Protein AF-A0A1F5LW35-F1 (afdb_monomer_lite)

pLDDT: mean 80.93, std 19.35, range [38.66, 97.56]

Structure (mmCIF, N/CA/C/O backbone):
data_AF-A0A1F5LW35-F1
#
_entry.id   AF-A0A1F5LW35-F1
#
loop_
_atom_site.group_PDB
_atom_site.id
_atom_site.type_symbol
_atom_site.label_atom_id
_atom_site.label_alt_id
_atom_site.label_comp_id
_atom_site.label_asym_id
_atom_site.label_entity_id
_atom_site.label_seq_id
_atom_site.pdbx_PDB_ins_code
_atom_site.Cartn_x
_atom_site.Cartn_y
_atom_site.Cartn_z
_atom_site.occupancy
_atom_site.B_iso_or_equiv
_atom_site.auth_seq_id
_atom_site.auth_comp_id
_atom_site.auth_asym_id
_atom_site.auth_atom_id
_atom_site.pdbx_PDB_model_num
ATOM 1 N N . MET A 1 1 ? 64.851 23.297 29.727 1.00 44.91 1 MET A N 1
ATOM 2 C CA . MET A 1 1 ? 63.838 24.174 30.362 1.00 44.91 1 MET A CA 1
ATOM 3 C C . MET A 1 1 ? 63.949 25.550 29.725 1.00 44.91 1 MET A C 1
ATOM 5 O O . MET A 1 1 ? 65.089 25.897 29.416 1.00 44.91 1 MET A O 1
ATOM 9 N N . PRO A 1 2 ? 62.862 26.315 29.509 1.00 48.25 2 PRO A N 1
ATOM 10 C CA . PRO A 1 2 ? 61.462 26.145 29.954 1.00 48.25 2 PRO A CA 1
ATOM 11 C C . PRO A 1 2 ? 60.547 25.704 28.780 1.00 48.25 2 PRO A C 1
ATOM 13 O O . PRO A 1 2 ? 60.959 25.790 27.632 1.00 48.25 2 PRO A O 1
ATOM 16 N N . GLU A 1 3 ? 59.420 25.003 28.922 1.00 44.16 3 GLU A N 1
ATOM 17 C CA . GLU A 1 3 ? 58.199 25.190 29.726 1.00 44.16 3 GLU A CA 1
ATOM 18 C C . GLU A 1 3 ? 57.357 26.408 29.308 1.00 44.16 3 GLU A C 1
ATOM 20 O O . GLU A 1 3 ? 57.703 27.551 29.589 1.00 44.16 3 GLU A O 1
ATOM 25 N N . SER A 1 4 ? 56.227 26.151 28.642 1.00 57.56 4 SER A N 1
ATOM 26 C CA . SER A 1 4 ? 55.049 27.025 28.633 1.00 57.56 4 SER A CA 1
ATOM 27 C C . SER A 1 4 ? 53.806 26.157 28.424 1.00 57.56 4 SER A C 1
ATOM 29 O O . SER A 1 4 ? 53.559 25.631 27.341 1.00 57.56 4 SER A O 1
ATOM 31 N N . LYS A 1 5 ? 53.089 25.948 29.531 1.00 48.09 5 LYS A N 1
ATOM 32 C CA . LYS A 1 5 ? 51.663 25.615 29.587 1.00 48.09 5 LYS A CA 1
ATOM 33 C C . LYS A 1 5 ? 50.870 26.870 29.230 1.00 48.09 5 LYS A C 1
ATOM 35 O O . LYS A 1 5 ? 51.230 27.893 29.792 1.00 48.09 5 LYS A O 1
ATOM 40 N N . GLU A 1 6 ? 49.776 26.734 28.478 1.00 48.91 6 GLU A N 1
ATOM 41 C CA . GLU A 1 6 ? 48.517 27.507 28.607 1.00 48.91 6 GLU A CA 1
ATOM 42 C C . GLU A 1 6 ? 47.391 26.584 28.073 1.00 48.91 6 GLU A C 1
ATOM 44 O O . GLU A 1 6 ? 47.480 26.113 26.944 1.00 48.91 6 GLU A O 1
ATOM 49 N N . THR A 1 7 ? 46.564 25.923 28.894 1.00 43.59 7 THR A N 1
ATOM 50 C CA . THR A 1 7 ? 45.305 26.350 29.554 1.00 43.59 7 THR A CA 1
ATOM 51 C C . THR A 1 7 ? 44.257 27.011 28.653 1.00 43.59 7 THR A C 1
ATOM 53 O O . THR A 1 7 ? 44.423 28.149 28.241 1.00 43.59 7 THR A O 1
ATOM 56 N N . GLU A 1 8 ? 43.170 26.253 28.447 1.00 42.53 8 GLU A N 1
ATOM 57 C CA . GLU A 1 8 ? 41.749 26.634 28.350 1.00 42.53 8 GLU A CA 1
ATOM 58 C C . GLU A 1 8 ? 41.336 27.881 27.554 1.00 42.53 8 GLU A C 1
ATOM 60 O O . GLU A 1 8 ? 41.610 29.013 27.929 1.00 42.53 8 GLU A O 1
ATOM 65 N N . THR A 1 9 ? 40.438 27.672 26.588 1.00 43.59 9 THR A N 1
ATOM 66 C CA . THR A 1 9 ? 39.161 28.402 26.564 1.00 43.59 9 THR A CA 1
ATOM 67 C C . THR A 1 9 ? 38.109 27.531 25.886 1.00 43.59 9 THR A C 1
ATOM 69 O O . THR A 1 9 ? 38.131 27.306 24.677 1.00 43.59 9 THR A O 1
ATOM 72 N N . SER A 1 10 ? 37.181 27.040 26.704 1.00 45.66 10 SER A N 1
ATOM 73 C CA . SER A 1 10 ? 35.875 26.551 26.280 1.00 45.66 10 SER A CA 1
ATOM 74 C C . SER A 1 10 ? 35.151 27.654 25.510 1.00 45.66 10 SER A C 1
ATOM 76 O O . SER A 1 10 ? 34.734 28.654 26.092 1.00 45.66 10 SER A O 1
ATOM 78 N N . ALA A 1 11 ? 34.977 27.471 24.204 1.00 46.12 11 ALA A N 1
ATOM 79 C CA . ALA A 1 11 ? 34.019 28.251 23.436 1.00 46.12 11 ALA A CA 1
ATOM 80 C C . ALA A 1 11 ? 32.628 27.647 23.666 1.00 46.12 11 ALA A C 1
ATOM 82 O O . ALA A 1 11 ? 32.205 26.715 22.986 1.00 46.12 11 ALA A O 1
ATOM 83 N N . SER A 1 12 ? 31.947 28.173 24.682 1.00 42.03 12 SER A N 1
ATOM 84 C CA . SER A 1 12 ? 30.510 28.013 24.873 1.00 42.03 12 SER A CA 1
ATOM 85 C C . SER A 1 12 ? 29.804 28.719 23.710 1.00 42.03 12 SER A C 1
ATOM 87 O O . SER A 1 12 ? 29.790 29.949 23.649 1.00 42.03 12 SER A O 1
ATOM 89 N N . MET A 1 13 ? 29.293 27.955 22.745 1.00 41.69 13 MET A N 1
ATOM 90 C CA . MET A 1 13 ? 28.404 28.483 21.708 1.00 41.69 13 MET A CA 1
ATOM 91 C C . MET A 1 13 ? 27.015 28.691 22.334 1.00 41.69 13 MET A C 1
ATOM 93 O O . MET A 1 13 ? 26.476 27.749 22.920 1.00 41.69 13 MET A O 1
ATOM 97 N N . PRO A 1 14 ? 26.435 29.901 22.259 1.00 48.84 14 PRO A N 1
ATOM 98 C CA . PRO A 1 14 ? 25.093 30.159 22.757 1.00 48.84 14 PRO A CA 1
ATOM 99 C C . PRO A 1 14 ? 24.059 29.453 21.878 1.00 48.84 14 PRO A C 1
ATOM 101 O O . PRO A 1 14 ? 24.232 29.333 20.665 1.00 48.84 14 PRO A O 1
ATOM 104 N N . GLY A 1 15 ? 22.996 28.985 22.532 1.00 49.88 15 GLY A N 1
ATOM 105 C CA . GLY A 1 15 ? 21.906 28.240 21.924 1.00 49.88 15 GLY A CA 1
ATOM 106 C C . GLY A 1 15 ? 21.335 28.907 20.682 1.00 49.88 15 GLY A C 1
ATOM 107 O O . GLY A 1 15 ? 21.188 30.128 20.612 1.00 49.88 15 GLY A O 1
ATOM 108 N N . ASN A 1 16 ? 20.963 28.064 19.728 1.00 41.78 16 ASN A N 1
ATOM 109 C CA . ASN A 1 16 ? 20.006 28.435 18.716 1.00 41.78 16 ASN A CA 1
ATOM 110 C C . ASN A 1 16 ? 18.827 27.468 18.814 1.00 41.78 16 ASN A C 1
ATOM 112 O O . ASN A 1 16 ? 18.944 26.309 18.442 1.00 41.78 16 ASN A O 1
ATOM 116 N N . SER A 1 17 ? 17.754 28.014 19.384 1.00 42.38 17 SER A N 1
ATOM 117 C CA . SER A 1 17 ? 16.363 27.852 18.973 1.00 42.38 17 SER A CA 1
ATOM 118 C C . SER A 1 17 ? 15.825 26.430 18.844 1.00 42.38 17 SER A C 1
ATOM 120 O O . SER A 1 17 ? 16.063 25.759 17.849 1.00 42.38 17 SER A O 1
ATOM 122 N N . ASP A 1 18 ? 15.027 26.059 19.848 1.00 45.16 18 ASP A N 1
ATOM 123 C CA . ASP A 1 18 ? 13.761 25.334 19.706 1.00 45.16 18 ASP A CA 1
ATOM 124 C C . ASP A 1 18 ? 13.556 24.608 18.363 1.00 45.16 18 ASP A C 1
ATOM 126 O O . ASP A 1 18 ? 12.820 25.085 17.494 1.00 45.16 18 ASP A O 1
ATOM 130 N N . GLU A 1 19 ? 14.107 23.402 18.220 1.00 44.41 19 GLU A N 1
ATOM 131 C CA . GLU A 1 19 ? 13.358 22.376 17.501 1.00 44.41 19 GLU A CA 1
ATOM 132 C C . GLU A 1 19 ? 12.130 22.090 18.365 1.00 44.41 19 GLU A C 1
ATOM 134 O O . GLU A 1 19 ? 12.181 21.405 19.387 1.00 44.41 19 GLU A O 1
ATOM 139 N N . GLN A 1 20 ? 11.039 22.772 18.017 1.00 46.19 20 GLN A N 1
ATOM 140 C CA . GLN A 1 20 ? 9.711 22.506 18.544 1.00 46.19 20 GLN A CA 1
ATOM 141 C C . GLN A 1 20 ? 9.495 20.987 18.504 1.00 46.19 20 GLN A C 1
ATOM 143 O O . GLN A 1 20 ? 9.722 20.401 17.444 1.00 46.19 20 GLN A O 1
ATOM 148 N N . PRO A 1 21 ? 9.038 20.332 19.585 1.00 43.75 21 PRO A N 1
ATOM 149 C CA . PRO A 1 21 ? 8.521 18.985 19.436 1.00 43.75 21 PRO A CA 1
ATOM 150 C C . PRO A 1 21 ? 7.349 19.097 18.461 1.00 43.75 21 PRO A C 1
ATOM 152 O O . PRO A 1 21 ? 6.349 19.759 18.762 1.00 43.75 21 PRO A O 1
ATOM 155 N N . THR A 1 22 ? 7.496 18.530 17.264 1.00 52.34 22 THR A N 1
ATOM 156 C CA . THR A 1 22 ? 6.371 18.316 16.364 1.00 52.34 22 THR A CA 1
ATOM 157 C C . THR A 1 22 ? 5.357 17.532 17.179 1.00 52.34 22 THR A C 1
ATOM 159 O O . THR A 1 22 ? 5.610 16.425 17.648 1.00 52.34 22 THR A O 1
ATOM 162 N N . SER A 1 23 ? 4.234 18.171 17.493 1.00 51.81 23 SER A N 1
ATOM 163 C CA . SER A 1 23 ? 3.141 17.498 18.177 1.00 51.81 23 SER A CA 1
ATOM 164 C C . SER A 1 23 ? 2.512 16.568 17.146 1.00 51.81 23 SER A C 1
ATOM 166 O O . SER A 1 23 ? 1.553 16.947 16.476 1.00 51.81 23 SER A O 1
ATOM 168 N N . SER A 1 24 ? 3.125 15.398 16.955 1.00 66.06 24 SER A N 1
ATOM 169 C CA . SER A 1 24 ? 2.610 14.301 16.146 1.00 66.06 24 SER A CA 1
ATOM 170 C C . SER A 1 24 ? 1.265 13.895 16.735 1.00 66.06 24 SER A C 1
ATOM 172 O O . SER A 1 24 ? 1.176 13.246 17.779 1.00 66.06 24 SER A O 1
ATOM 174 N N . GLN A 1 25 ? 0.188 14.376 16.120 1.00 79.38 25 GLN A N 1
ATOM 175 C CA . GLN A 1 25 ? -1.162 14.024 16.529 1.00 79.38 25 GLN A CA 1
ATOM 176 C C . GLN A 1 25 ? -1.467 12.621 16.021 1.00 79.38 25 GLN A C 1
ATOM 178 O O . GLN A 1 25 ? -1.411 12.368 14.822 1.00 79.38 25 GLN A O 1
ATOM 183 N N . ILE A 1 26 ? -1.813 11.720 16.940 1.00 86.00 26 ILE A N 1
ATOM 184 C CA . ILE A 1 26 ? -2.271 10.376 16.591 1.00 86.00 26 ILE A CA 1
ATOM 185 C C . ILE A 1 26 ? -3.585 10.467 15.813 1.00 86.00 26 ILE A C 1
ATOM 187 O O . ILE A 1 26 ? -4.559 11.064 16.283 1.00 86.00 26 ILE A O 1
ATOM 191 N N . VAL A 1 27 ? -3.629 9.820 14.653 1.00 87.31 27 VAL A N 1
ATOM 192 C CA . VAL A 1 27 ? -4.812 9.732 13.799 1.00 87.31 27 VAL A CA 1
ATOM 193 C C . VAL A 1 27 ? -5.657 8.539 14.222 1.00 87.31 27 VAL A C 1
ATOM 195 O O . VAL A 1 27 ? -5.201 7.399 14.269 1.00 87.31 27 VAL A O 1
ATOM 198 N N . GLN A 1 28 ? -6.932 8.792 14.508 1.00 85.62 28 GLN A N 1
ATOM 199 C CA . GLN A 1 28 ? -7.913 7.731 14.722 1.00 85.62 28 GLN A CA 1
ATOM 200 C C . GLN A 1 28 ? -8.505 7.328 13.369 1.00 85.62 28 GLN A C 1
ATOM 202 O O . GLN A 1 28 ? -9.295 8.070 12.787 1.00 85.62 28 GLN A O 1
ATOM 207 N N . THR A 1 29 ? -8.131 6.153 12.869 1.00 89.69 29 THR A N 1
ATOM 208 C CA . THR A 1 29 ? -8.648 5.589 11.616 1.00 89.69 29 THR A CA 1
ATOM 209 C C . THR A 1 29 ? -9.037 4.128 11.809 1.00 89.69 29 THR A C 1
ATOM 211 O O . THR A 1 29 ? -8.459 3.428 12.635 1.00 89.69 29 THR A O 1
ATOM 214 N N . SER A 1 30 ? -10.033 3.661 11.056 1.00 91.69 30 SER A N 1
ATOM 215 C CA . SER A 1 30 ? -10.351 2.232 10.958 1.00 91.69 30 SER A CA 1
ATOM 216 C C . SER A 1 30 ? -9.701 1.568 9.745 1.00 91.69 30 SER A C 1
ATOM 218 O O . SER A 1 30 ? -9.925 0.387 9.529 1.00 91.69 30 SER A O 1
ATOM 220 N N . GLU A 1 31 ? -8.972 2.318 8.915 1.00 94.44 31 GLU A N 1
ATOM 221 C CA . GLU A 1 31 ? -8.351 1.822 7.683 1.00 94.44 31 GLU A CA 1
ATOM 222 C C . GLU A 1 31 ? -7.062 1.043 7.972 1.00 94.44 31 GLU A C 1
ATOM 224 O O . GLU A 1 31 ? -6.914 -0.099 7.536 1.00 94.44 31 GLU A O 1
ATOM 229 N N . PHE A 1 32 ? -6.156 1.625 8.754 1.00 94.31 32 PHE A N 1
ATOM 230 C CA . PHE A 1 32 ? -4.864 1.025 9.069 1.00 94.31 32 PHE A CA 1
ATOM 231 C C . PHE A 1 32 ? -4.869 0.428 10.480 1.00 94.31 32 PHE A C 1
ATOM 233 O O . PHE A 1 32 ? -5.402 1.026 11.410 1.00 94.31 32 PHE A O 1
ATOM 240 N N . LEU A 1 33 ? -4.305 -0.775 10.618 1.00 93.56 33 LEU A N 1
ATOM 241 C CA . LEU A 1 33 ? -4.178 -1.477 11.901 1.00 93.56 33 LEU A CA 1
ATOM 242 C C . LEU A 1 33 ? -3.144 -0.879 12.880 1.00 93.56 33 LEU A C 1
ATOM 244 O O . LEU A 1 33 ? -3.441 -0.881 14.076 1.00 93.56 33 LEU A O 1
ATOM 248 N N . PRO A 1 34 ? -1.950 -0.419 12.448 1.00 89.62 34 PRO A N 1
ATOM 249 C CA . PRO A 1 34 ? -0.994 0.181 13.370 1.00 89.62 34 PRO A CA 1
ATOM 250 C C . PRO A 1 34 ? -1.476 1.565 13.822 1.00 89.62 34 PRO A C 1
ATOM 252 O O . PRO A 1 34 ? -2.257 2.229 13.137 1.00 89.62 34 PRO A O 1
ATOM 255 N N . VAL A 1 35 ? -1.006 2.006 14.989 1.00 88.62 35 VAL A N 1
ATOM 256 C CA . VAL A 1 35 ? -1.259 3.366 15.478 1.00 88.62 35 VAL A CA 1
ATOM 257 C C . VAL A 1 35 ? -0.372 4.323 14.691 1.00 88.62 35 VAL A C 1
ATOM 259 O O . VAL A 1 35 ? 0.844 4.167 14.687 1.00 88.62 35 VAL A O 1
ATOM 262 N N . LEU A 1 36 ? -0.983 5.303 14.028 1.00 87.62 36 LEU A N 1
ATOM 263 C CA . LEU A 1 36 ? -0.284 6.248 13.160 1.00 87.62 36 LEU A CA 1
ATOM 264 C C . LEU A 1 36 ? -0.419 7.662 13.713 1.00 87.62 36 LEU A C 1
ATOM 266 O O . LEU A 1 36 ? -1.488 8.044 14.200 1.00 87.62 36 LEU A O 1
ATOM 270 N N . ASP A 1 37 ? 0.643 8.449 13.604 1.00 88.12 37 ASP A N 1
ATOM 271 C CA . ASP A 1 37 ? 0.515 9.899 13.633 1.00 88.12 37 ASP A CA 1
ATOM 272 C C . ASP A 1 37 ? 0.093 10.442 12.259 1.00 88.12 37 ASP A C 1
ATOM 274 O O . ASP A 1 37 ? -0.164 9.682 11.320 1.00 88.12 37 ASP A O 1
ATOM 278 N N . GLN A 1 38 ? -0.064 11.761 12.164 1.00 87.81 38 GLN A N 1
ATOM 279 C CA . GLN A 1 38 ? -0.539 12.411 10.946 1.00 87.81 38 GLN A CA 1
ATOM 280 C C . GLN A 1 38 ? 0.386 12.165 9.747 1.00 87.81 38 GLN A C 1
ATOM 282 O O . GLN A 1 38 ? -0.108 11.844 8.666 1.00 87.81 38 GLN A O 1
ATOM 287 N N . ASP A 1 39 ? 1.699 12.260 9.943 1.00 86.31 39 ASP A N 1
ATOM 288 C CA . ASP A 1 39 ? 2.682 12.131 8.866 1.00 86.31 39 ASP A CA 1
ATOM 289 C C . ASP A 1 39 ? 2.722 10.689 8.344 1.00 86.31 39 ASP A C 1
ATOM 291 O O . ASP A 1 39 ? 2.656 10.448 7.135 1.00 86.31 39 ASP A O 1
ATOM 295 N N . LEU A 1 40 ? 2.735 9.706 9.252 1.00 87.94 40 LEU A N 1
ATOM 296 C CA . LEU A 1 40 ? 2.666 8.295 8.879 1.00 87.94 40 LEU A CA 1
ATOM 297 C C . LEU A 1 40 ? 1.337 7.944 8.205 1.00 87.94 40 LEU A C 1
ATOM 299 O O . LEU A 1 40 ? 1.310 7.160 7.254 1.00 87.94 40 LEU A O 1
ATOM 303 N N . TYR A 1 41 ? 0.227 8.523 8.665 1.00 91.00 41 TYR A N 1
ATOM 304 C CA . TYR A 1 41 ? -1.073 8.319 8.037 1.00 91.00 41 TYR A CA 1
ATOM 305 C C . TYR A 1 41 ? -1.096 8.836 6.594 1.00 91.00 41 TYR A C 1
ATOM 307 O O . TYR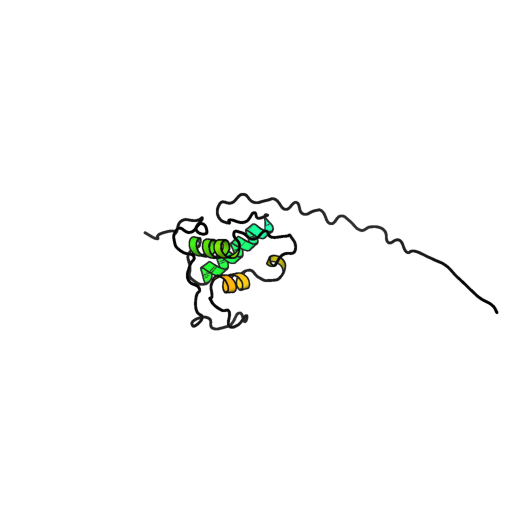 A 1 41 ? -1.531 8.110 5.699 1.00 91.00 41 TYR A O 1
ATOM 315 N N . GLU A 1 42 ? -0.596 10.048 6.342 1.00 90.62 42 GLU A N 1
ATOM 316 C CA . GLU A 1 42 ? -0.481 10.607 4.988 1.00 90.62 42 GLU A CA 1
ATOM 317 C C . GLU A 1 42 ? 0.430 9.751 4.104 1.00 90.62 42 GLU A C 1
ATOM 319 O O . GLU A 1 42 ? 0.057 9.395 2.984 1.00 90.62 42 GLU A O 1
ATOM 324 N N . PHE A 1 43 ? 1.561 9.297 4.638 1.00 90.19 43 PHE A N 1
ATOM 325 C CA . PHE A 1 43 ? 2.461 8.401 3.922 1.00 90.19 43 PHE A CA 1
ATOM 326 C C . PHE A 1 43 ? 1.796 7.069 3.538 1.00 90.19 43 PHE A C 1
ATOM 328 O O . PHE A 1 43 ? 1.904 6.610 2.398 1.00 90.19 43 PHE A O 1
ATOM 335 N N . PHE A 1 44 ? 1.045 6.450 4.452 1.00 93.12 44 PHE A N 1
ATOM 336 C CA . PHE A 1 44 ? 0.318 5.206 4.179 1.00 93.12 44 PHE A CA 1
ATOM 337 C C . PHE A 1 44 ? -0.785 5.417 3.134 1.00 93.12 44 PHE A C 1
ATOM 339 O O . PHE A 1 44 ? -1.032 4.535 2.302 1.00 93.12 44 PHE A O 1
ATOM 346 N N . GLN A 1 45 ? -1.421 6.592 3.124 1.00 95.06 45 GLN A N 1
ATOM 347 C CA . GLN A 1 45 ? -2.381 6.973 2.087 1.00 95.06 45 GLN A CA 1
ATOM 348 C C . GLN A 1 45 ? -1.729 7.102 0.707 1.00 95.06 45 GLN A C 1
ATOM 350 O O . GLN A 1 45 ? -2.298 6.655 -0.299 1.00 95.06 45 GLN A O 1
ATOM 355 N N . GLU A 1 46 ? -0.524 7.662 0.646 1.00 95.06 46 GLU A N 1
ATOM 356 C CA . GLU A 1 46 ? 0.253 7.747 -0.588 1.00 95.06 46 GLU A CA 1
ATOM 357 C C . GLU A 1 46 ? 0.666 6.358 -1.083 1.00 95.06 46 GLU A C 1
ATOM 359 O O . GLU A 1 46 ? 0.403 6.034 -2.242 1.00 95.06 46 GLU A O 1
ATOM 364 N N . ILE A 1 47 ? 1.185 5.483 -0.210 1.00 95.44 47 ILE A N 1
ATOM 365 C CA . ILE A 1 47 ? 1.503 4.089 -0.575 1.00 95.44 47 ILE A CA 1
ATOM 366 C C . ILE A 1 47 ? 0.254 3.386 -1.112 1.00 95.44 47 ILE A C 1
ATOM 368 O O . ILE A 1 47 ? 0.303 2.756 -2.167 1.00 95.44 47 ILE A O 1
ATOM 372 N N . THR A 1 48 ? -0.884 3.516 -0.427 1.00 97.00 48 THR A N 1
ATOM 373 C CA . THR A 1 48 ? -2.163 2.923 -0.852 1.00 97.00 48 THR A CA 1
ATOM 374 C C . THR A 1 48 ? -2.559 3.399 -2.250 1.00 97.00 48 THR A C 1
ATOM 376 O O . THR A 1 48 ? -3.042 2.620 -3.075 1.00 97.00 48 THR A O 1
ATOM 379 N N . SER A 1 49 ? -2.351 4.681 -2.544 1.00 97.00 49 SER A N 1
ATOM 380 C CA . SER A 1 49 ? -2.626 5.269 -3.857 1.00 97.00 49 SER A CA 1
ATOM 381 C C . SER A 1 49 ? -1.675 4.741 -4.932 1.00 97.00 49 SER A C 1
ATOM 383 O O . SER A 1 49 ? -2.116 4.427 -6.036 1.00 97.00 49 SER A O 1
ATOM 385 N N . GLU A 1 50 ? -0.392 4.578 -4.613 1.00 96.88 50 GLU A N 1
ATOM 386 C CA . GLU A 1 50 ? 0.592 3.988 -5.523 1.00 96.88 50 GLU A CA 1
ATOM 387 C C . GLU A 1 50 ? 0.311 2.506 -5.804 1.00 96.88 50 GLU A C 1
ATOM 389 O O . GL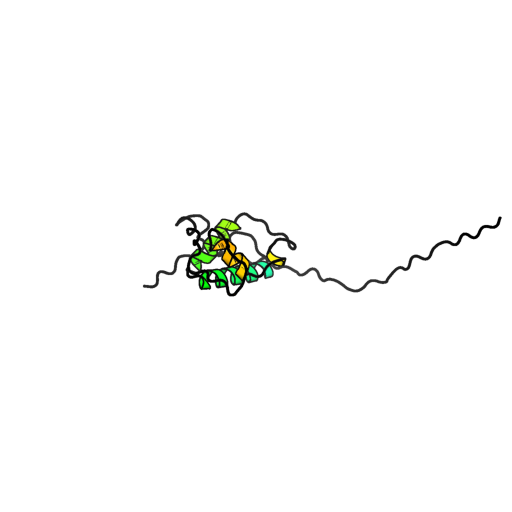U A 1 50 ? 0.379 2.086 -6.957 1.00 96.88 50 GLU A O 1
AT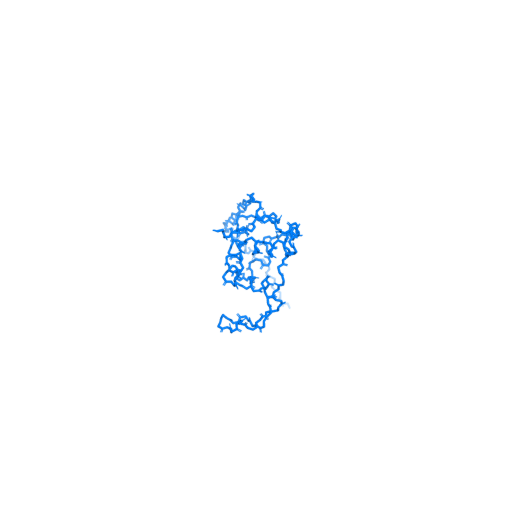OM 394 N N . ILE A 1 51 ? -0.086 1.714 -4.801 1.00 96.75 51 ILE A N 1
ATOM 395 C CA . ILE A 1 51 ? -0.467 0.308 -5.009 1.00 96.75 51 ILE A CA 1
ATOM 396 C C . ILE A 1 51 ? -1.695 0.214 -5.928 1.00 96.75 51 ILE A C 1
ATOM 398 O O . ILE A 1 51 ? -1.711 -0.607 -6.843 1.00 96.75 51 ILE A O 1
ATOM 402 N N . GLN A 1 52 ? -2.702 1.077 -5.752 1.00 96.56 52 GLN A N 1
ATOM 403 C CA . GLN A 1 52 ? -3.886 1.088 -6.623 1.00 96.56 52 GLN A CA 1
ATOM 404 C C . GLN A 1 52 ? -3.533 1.338 -8.093 1.00 96.56 52 GLN A C 1
ATOM 406 O O . GLN A 1 52 ? -4.088 0.687 -8.979 1.00 96.56 52 GLN A O 1
ATOM 411 N N . LYS A 1 53 ? -2.558 2.215 -8.374 1.00 95.12 53 LYS A N 1
ATOM 412 C CA . LYS A 1 53 ? -2.071 2.457 -9.746 1.00 95.12 53 LYS A CA 1
ATOM 413 C C . LYS A 1 53 ? -1.475 1.202 -10.396 1.00 95.12 53 LYS A C 1
ATOM 415 O O . LYS A 1 53 ? -1.397 1.143 -11.621 1.00 95.12 53 LYS A O 1
ATOM 420 N N . LEU A 1 54 ? -1.078 0.202 -9.604 1.00 93.81 54 LEU A N 1
ATOM 421 C CA . LEU A 1 54 ? -0.564 -1.084 -10.087 1.00 93.81 54 LEU A CA 1
ATOM 422 C C . LEU A 1 54 ? -1.671 -2.091 -10.434 1.00 93.81 54 LEU A C 1
ATOM 424 O O . LEU A 1 54 ? -1.374 -3.105 -11.071 1.00 93.81 54 LEU A O 1
ATOM 428 N N . GLY A 1 55 ? -2.928 -1.806 -10.074 1.00 93.19 55 GLY A N 1
ATOM 429 C CA . GLY A 1 55 ? -4.099 -2.514 -10.598 1.00 93.19 55 GLY A CA 1
ATOM 430 C C . GLY A 1 55 ? -5.001 -3.216 -9.581 1.00 93.19 55 GLY A C 1
ATOM 431 O O . GLY A 1 55 ? -5.797 -4.048 -10.009 1.00 93.19 55 GLY A O 1
ATOM 432 N N . CYS A 1 56 ? -4.914 -2.916 -8.279 1.00 93.81 56 CYS A N 1
ATOM 433 C CA . CYS A 1 56 ? -5.859 -3.444 -7.283 1.00 93.81 56 CYS A CA 1
ATOM 434 C C . CYS A 1 56 ? -6.809 -2.379 -6.719 1.00 93.81 56 CYS A C 1
ATOM 436 O O . CYS A 1 56 ? -6.607 -1.177 -6.898 1.00 93.81 56 CYS A O 1
ATOM 438 N N . SER A 1 57 ? -7.842 -2.830 -6.002 1.00 95.75 57 SER A N 1
ATOM 439 C CA . SER A 1 57 ? -8.771 -1.942 -5.298 1.00 95.75 57 SER A CA 1
ATOM 440 C C . SER A 1 57 ? -8.091 -1.232 -4.122 1.00 95.75 57 SER A C 1
ATOM 442 O O . SER A 1 57 ? -7.058 -1.678 -3.610 1.00 95.75 57 SER A O 1
ATOM 444 N N . ARG A 1 58 ? -8.703 -0.144 -3.636 1.00 95.94 58 ARG A N 1
ATOM 445 C CA . ARG A 1 58 ? -8.263 0.518 -2.400 1.00 95.94 58 ARG A CA 1
ATOM 446 C C . ARG A 1 58 ? -8.290 -0.432 -1.202 1.00 95.94 58 ARG A C 1
ATOM 448 O O . ARG A 1 58 ? -7.344 -0.446 -0.423 1.00 95.94 58 ARG A O 1
ATOM 455 N N . ALA A 1 59 ? -9.347 -1.237 -1.075 1.00 96.69 59 ALA A N 1
ATOM 456 C CA . ALA A 1 59 ? -9.489 -2.192 0.021 1.00 96.69 59 ALA A CA 1
ATOM 457 C C . ALA A 1 59 ? -8.350 -3.220 0.032 1.00 96.69 59 ALA A C 1
ATOM 459 O O . ALA A 1 59 ? -7.780 -3.492 1.085 1.00 96.69 59 ALA A O 1
ATOM 460 N N . GLU A 1 60 ? -7.962 -3.726 -1.141 1.00 97.12 60 GLU A N 1
ATOM 461 C CA . GLU A 1 60 ? -6.828 -4.639 -1.261 1.00 97.12 60 GLU A CA 1
ATOM 462 C C . GLU A 1 60 ? -5.495 -3.940 -0.966 1.00 97.12 60 GLU A C 1
ATOM 464 O O . GLU A 1 60 ? -4.649 -4.503 -0.272 1.00 97.12 60 GLU A O 1
ATOM 469 N N . ALA A 1 61 ? -5.301 -2.706 -1.443 1.00 97.56 61 ALA A N 1
ATOM 470 C CA . ALA A 1 61 ? -4.089 -1.936 -1.170 1.00 97.56 61 ALA A CA 1
ATOM 471 C C . ALA A 1 61 ? -3.881 -1.719 0.340 1.00 97.56 61 ALA A C 1
ATOM 473 O O . ALA A 1 61 ? -2.798 -1.989 0.861 1.00 97.56 61 ALA A O 1
ATOM 474 N N . VAL A 1 62 ? -4.941 -1.331 1.053 1.00 97.50 62 VAL A N 1
ATOM 475 C CA . VAL A 1 62 ? -4.943 -1.217 2.518 1.00 97.50 62 VAL A CA 1
ATOM 476 C C . VAL A 1 62 ? -4.684 -2.566 3.176 1.00 97.50 62 VAL A C 1
ATOM 478 O O . VAL A 1 62 ? -3.859 -2.658 4.083 1.00 97.50 62 VAL A O 1
ATOM 481 N N . ALA A 1 63 ? -5.332 -3.634 2.704 1.00 97.50 63 ALA A N 1
ATOM 482 C CA . ALA A 1 63 ? -5.130 -4.966 3.258 1.00 97.50 63 ALA A CA 1
ATOM 483 C C . ALA A 1 63 ? -3.676 -5.437 3.109 1.00 97.50 63 ALA A C 1
ATOM 485 O O . ALA A 1 63 ? -3.130 -6.024 4.041 1.00 97.50 63 ALA A O 1
ATOM 486 N N . ARG A 1 64 ? -3.018 -5.151 1.977 1.00 97.38 64 ARG A N 1
ATOM 487 C CA . ARG A 1 64 ? -1.598 -5.473 1.745 1.00 97.38 64 ARG A CA 1
ATOM 488 C C . ARG A 1 64 ? -0.677 -4.732 2.713 1.00 97.38 64 ARG A C 1
ATOM 490 O O . ARG A 1 64 ? 0.280 -5.323 3.213 1.00 97.38 64 ARG A O 1
ATOM 497 N N . ILE A 1 65 ? -0.970 -3.463 2.995 1.00 95.56 65 ILE A N 1
ATOM 498 C CA . ILE A 1 65 ? -0.235 -2.675 3.992 1.00 95.56 65 ILE A CA 1
ATOM 499 C C . ILE A 1 65 ? -0.467 -3.256 5.391 1.00 95.56 65 ILE A C 1
ATOM 501 O O . ILE A 1 65 ? 0.489 -3.535 6.107 1.00 95.56 65 ILE A O 1
ATOM 505 N N . ASN A 1 66 ? -1.718 -3.531 5.760 1.00 96.25 66 ASN A N 1
ATOM 506 C CA . ASN A 1 66 ? -2.072 -4.100 7.061 1.00 96.25 66 ASN A CA 1
ATOM 507 C C . ASN A 1 66 ? -1.489 -5.500 7.290 1.00 96.25 66 ASN A C 1
ATOM 509 O O . ASN A 1 66 ? -1.113 -5.831 8.408 1.00 96.25 66 ASN A O 1
ATOM 513 N N . GLU A 1 67 ? -1.402 -6.339 6.259 1.00 95.62 67 GLU A N 1
ATOM 514 C CA . GLU A 1 67 ? -0.729 -7.639 6.351 1.00 95.62 67 GLU A CA 1
ATOM 515 C C . GLU A 1 67 ? 0.771 -7.481 6.625 1.00 95.62 67 GLU A C 1
ATOM 517 O O . GLU A 1 67 ? 1.330 -8.223 7.431 1.00 95.62 67 GLU A O 1
ATOM 522 N N . ALA A 1 68 ? 1.419 -6.502 5.992 1.00 92.31 68 ALA A N 1
ATOM 523 C CA . ALA A 1 68 ? 2.849 -6.274 6.160 1.00 92.31 68 ALA A CA 1
ATOM 524 C C . ALA A 1 68 ? 3.195 -5.581 7.487 1.00 92.31 68 ALA A C 1
ATOM 526 O O . ALA A 1 68 ? 4.217 -5.894 8.096 1.00 92.31 68 ALA A O 1
ATOM 527 N N . TRP A 1 69 ? 2.362 -4.633 7.914 1.00 91.88 69 TRP A N 1
ATOM 528 C CA . TRP A 1 69 ? 2.705 -3.646 8.938 1.00 91.88 69 TRP A CA 1
ATOM 529 C C . TRP A 1 69 ? 1.692 -3.524 10.069 1.00 91.88 69 TRP A C 1
ATOM 531 O O . TRP A 1 69 ? 1.913 -2.775 11.011 1.00 91.88 69 TRP A O 1
ATOM 541 N N . GLY A 1 70 ? 0.600 -4.285 10.043 1.00 89.19 70 GLY A N 1
ATOM 542 C CA . GLY A 1 70 ? -0.469 -4.161 11.032 1.00 89.19 70 GLY A CA 1
ATOM 543 C C . GLY A 1 70 ? -0.100 -4.543 12.461 1.00 89.19 70 GLY A C 1
ATOM 544 O O . GLY A 1 70 ? -0.926 -4.382 13.351 1.00 89.19 70 GLY A O 1
ATOM 545 N N . GLN A 1 71 ? 1.097 -5.083 12.682 1.00 86.06 71 GLN A N 1
ATOM 546 C CA . GLN A 1 71 ? 1.648 -5.434 13.996 1.00 86.06 71 GLN A CA 1
ATOM 547 C C . GLN A 1 71 ? 3.022 -4.787 14.226 1.00 86.06 71 GLN A C 1
ATOM 549 O O . GLN A 1 71 ? 3.763 -5.217 15.106 1.00 86.06 71 GLN A O 1
ATOM 554 N N . VAL A 1 72 ? 3.396 -3.825 13.380 1.00 83.69 72 VAL A N 1
ATOM 555 C CA . VAL A 1 72 ? 4.655 -3.093 13.491 1.00 83.69 72 VAL A CA 1
ATOM 556 C C . VAL A 1 72 ? 4.372 -1.796 14.234 1.00 83.69 72 VAL A C 1
ATOM 558 O O . VAL A 1 72 ? 3.511 -1.021 13.819 1.00 83.69 72 VAL A O 1
ATOM 561 N N . ASP A 1 73 ? 5.102 -1.583 15.323 1.00 77.69 73 ASP A N 1
ATOM 562 C CA . ASP A 1 73 ? 5.186 -0.284 15.977 1.00 77.69 73 ASP A CA 1
ATOM 563 C C . ASP A 1 73 ? 6.251 0.531 15.236 1.00 77.69 73 ASP A C 1
ATOM 565 O O . ASP A 1 73 ? 7.385 0.073 15.096 1.00 77.69 73 ASP A O 1
ATOM 569 N N . PHE A 1 74 ? 5.860 1.688 14.703 1.00 75.06 74 PHE A N 1
ATOM 570 C CA . PHE A 1 74 ? 6.750 2.586 13.969 1.00 75.06 74 PHE A CA 1
ATOM 571 C C . PHE A 1 74 ? 7.265 3.675 14.903 1.00 75.06 74 PHE A C 1
ATOM 573 O O . PHE A 1 74 ? 6.473 4.407 15.496 1.00 75.06 74 PHE A O 1
ATOM 580 N N . GLU A 1 75 ? 8.581 3.796 15.009 1.00 68.31 75 GLU A N 1
ATOM 581 C CA . GLU A 1 75 ? 9.233 4.911 15.687 1.00 68.31 75 GLU A CA 1
ATOM 582 C C . GLU A 1 75 ? 9.462 6.092 14.719 1.00 68.31 75 GLU A C 1
ATOM 584 O O . GLU A 1 75 ? 9.519 5.897 13.501 1.00 68.31 75 GLU A O 1
ATOM 589 N N . PRO A 1 76 ? 9.650 7.326 15.226 1.00 56.22 76 PRO A N 1
ATOM 590 C CA . PRO A 1 76 ? 9.852 8.527 14.405 1.00 56.22 76 PRO A CA 1
ATOM 591 C C . PRO A 1 76 ? 11.074 8.506 13.469 1.00 56.22 76 PRO A C 1
ATOM 593 O O . PRO A 1 76 ? 11.187 9.374 12.616 1.00 56.22 76 PRO A O 1
ATOM 596 N N . ASP A 1 77 ? 11.985 7.539 13.617 1.00 61.44 77 ASP A N 1
ATOM 597 C CA . ASP A 1 77 ? 13.151 7.339 12.741 1.00 61.44 77 ASP A CA 1
ATOM 598 C C . ASP A 1 77 ? 13.043 6.050 11.895 1.00 61.44 77 ASP A C 1
ATOM 600 O O . ASP A 1 77 ? 13.989 5.672 11.196 1.00 61.44 77 ASP A O 1
ATOM 604 N N . ASP A 1 78 ? 11.912 5.336 11.950 1.00 64.00 78 ASP A N 1
ATOM 605 C CA . ASP A 1 78 ? 11.738 4.090 11.208 1.00 64.00 78 ASP A CA 1
ATOM 606 C C . ASP A 1 78 ? 11.472 4.324 9.714 1.00 64.00 78 ASP A C 1
ATOM 608 O O . ASP A 1 78 ? 10.936 5.343 9.289 1.00 64.00 78 ASP A O 1
ATOM 612 N N . ILE A 1 79 ? 11.877 3.310 8.940 1.00 55.72 79 ILE A N 1
ATOM 613 C CA . ILE A 1 79 ? 11.814 3.003 7.492 1.00 55.72 79 ILE A CA 1
ATOM 614 C C . ILE A 1 79 ? 10.990 3.897 6.530 1.00 55.72 79 ILE A C 1
ATOM 616 O O . ILE A 1 79 ? 11.333 3.973 5.348 1.00 55.72 79 ILE A O 1
ATOM 620 N N . VAL A 1 80 ? 9.936 4.563 6.999 1.00 57.28 80 VAL A N 1
ATOM 621 C CA . VAL A 1 80 ? 9.131 5.562 6.281 1.00 57.28 80 VAL A CA 1
ATOM 622 C C . VAL A 1 80 ? 9.971 6.759 5.829 1.00 57.28 80 VAL A C 1
ATOM 624 O O . VAL A 1 80 ? 9.795 7.240 4.713 1.00 57.28 80 VAL A O 1
ATOM 627 N N . TYR A 1 81 ? 10.959 7.184 6.618 1.00 60.88 81 TYR A N 1
ATOM 628 C CA . TYR A 1 81 ? 11.745 8.389 6.312 1.00 60.88 81 TYR A CA 1
ATOM 629 C C . TYR A 1 81 ? 12.867 8.203 5.280 1.00 60.88 81 TYR A C 1
ATOM 631 O O . TYR A 1 81 ? 13.570 9.159 4.946 1.00 60.88 81 TYR A O 1
ATOM 639 N N . HIS A 1 82 ? 13.062 6.992 4.754 1.00 72.56 82 HIS A N 1
ATOM 640 C CA . HIS A 1 82 ? 14.210 6.682 3.896 1.00 72.56 82 HIS A CA 1
ATOM 641 C C . HIS A 1 82 ? 13.858 6.288 2.464 1.00 72.56 82 HIS A C 1
ATOM 643 O O . HIS A 1 82 ? 14.770 6.051 1.674 1.00 72.56 82 HIS A O 1
ATOM 649 N N . GLU A 1 83 ? 12.575 6.224 2.104 1.00 80.88 83 GLU A N 1
ATOM 650 C CA . GLU A 1 83 ? 12.173 5.737 0.788 1.00 80.88 83 GLU A CA 1
ATOM 651 C C . GLU A 1 83 ? 10.829 6.333 0.338 1.00 80.88 83 GLU A C 1
ATOM 653 O O . GLU A 1 83 ? 9.920 6.523 1.142 1.00 80.88 83 GLU A O 1
ATOM 658 N N . GLU A 1 84 ? 10.679 6.603 -0.962 1.00 89.31 84 GLU A N 1
ATOM 659 C CA . GLU A 1 84 ? 9.430 7.138 -1.518 1.00 89.31 84 GLU A CA 1
ATOM 660 C C . GLU A 1 84 ? 8.271 6.111 -1.465 1.00 89.31 84 GLU A C 1
ATOM 662 O O . GLU A 1 84 ? 8.496 4.909 -1.676 1.00 89.31 84 GLU A O 1
ATOM 667 N N . PRO A 1 85 ? 7.005 6.558 -1.316 1.00 91.62 85 PRO A N 1
ATOM 668 C CA . PRO A 1 85 ? 5.829 5.680 -1.257 1.00 91.62 85 PRO A CA 1
ATOM 669 C C . PRO A 1 85 ? 5.733 4.667 -2.406 1.00 91.62 85 PRO A C 1
ATOM 671 O O . PRO A 1 85 ? 5.346 3.514 -2.204 1.00 91.62 85 PRO A O 1
ATOM 674 N N . LYS A 1 86 ? 6.139 5.065 -3.620 1.00 92.44 86 LYS A N 1
ATOM 675 C CA . LYS A 1 86 ? 6.116 4.213 -4.823 1.00 92.44 86 LYS A CA 1
ATOM 676 C C . LYS A 1 86 ? 6.956 2.943 -4.665 1.00 92.44 86 LYS A C 1
ATOM 678 O O . LYS A 1 86 ? 6.589 1.877 -5.158 1.00 92.44 86 LYS A O 1
ATOM 683 N N . PHE A 1 87 ? 8.076 3.028 -3.954 1.00 92.19 87 PHE A N 1
ATOM 684 C CA . PHE A 1 87 ? 8.970 1.893 -3.768 1.00 92.19 87 PHE A CA 1
ATOM 685 C C . PHE A 1 87 ? 8.429 0.928 -2.712 1.00 92.19 87 PHE A C 1
ATOM 687 O O . PHE A 1 87 ? 8.513 -0.290 -2.898 1.00 92.19 87 PHE A O 1
ATOM 694 N N . TRP A 1 88 ? 7.780 1.441 -1.664 1.00 93.56 88 TRP A N 1
ATOM 695 C CA . TRP A 1 88 ? 6.998 0.608 -0.749 1.00 93.56 88 TRP A CA 1
ATOM 696 C C . TRP A 1 88 ? 5.834 -0.066 -1.464 1.00 93.56 88 TRP A C 1
ATOM 698 O O . TRP A 1 88 ? 5.646 -1.274 -1.315 1.00 93.56 88 TRP A O 1
ATOM 708 N N . ALA A 1 89 ? 5.121 0.652 -2.333 1.00 95.00 89 ALA A N 1
ATOM 709 C CA . ALA A 1 89 ? 4.056 0.065 -3.135 1.00 95.00 89 ALA A CA 1
ATOM 710 C C . ALA A 1 89 ? 4.550 -1.133 -3.958 1.00 95.00 89 ALA A C 1
ATOM 712 O O . ALA A 1 89 ? 3.923 -2.194 -3.935 1.00 95.00 89 ALA A O 1
ATOM 713 N N . TYR A 1 90 ? 5.725 -1.036 -4.593 1.00 95.00 90 TYR A N 1
ATOM 714 C CA . TYR A 1 90 ? 6.328 -2.180 -5.285 1.00 95.00 90 TYR A CA 1
ATOM 715 C C . TYR A 1 90 ? 6.617 -3.351 -4.341 1.00 95.00 90 TYR A C 1
ATOM 717 O O . TYR A 1 90 ? 6.324 -4.496 -4.693 1.00 95.00 90 TYR A O 1
ATOM 725 N N . ARG A 1 91 ? 7.140 -3.084 -3.135 1.00 93.94 91 ARG A N 1
ATOM 726 C CA . ARG A 1 91 ? 7.406 -4.121 -2.121 1.00 93.94 91 ARG A CA 1
ATOM 727 C C . ARG A 1 91 ? 6.138 -4.808 -1.630 1.00 93.94 91 ARG A C 1
ATOM 729 O O . ARG A 1 91 ? 6.198 -6.000 -1.325 1.00 93.94 91 ARG A O 1
ATOM 736 N N . HIS A 1 92 ? 5.015 -4.099 -1.542 1.00 95.00 92 HIS A N 1
ATOM 737 C CA . HIS A 1 92 ? 3.734 -4.648 -1.082 1.00 95.00 92 HIS A CA 1
ATOM 738 C C . HIS A 1 92 ? 2.931 -5.330 -2.201 1.00 95.00 92 HIS A C 1
ATOM 740 O O . HIS A 1 92 ? 2.158 -6.255 -1.928 1.00 95.00 92 HIS A O 1
ATOM 746 N N . TYR A 1 93 ? 3.145 -4.930 -3.456 1.00 96.25 93 TYR A N 1
ATOM 747 C CA . TYR A 1 93 ? 2.397 -5.442 -4.601 1.00 96.25 93 TYR A CA 1
ATOM 748 C C . TYR A 1 93 ? 3.068 -6.621 -5.311 1.00 96.25 93 TYR A C 1
ATOM 750 O O . TYR A 1 93 ? 2.402 -7.605 -5.625 1.00 96.25 93 TYR A O 1
ATOM 758 N N . TYR A 1 94 ? 4.381 -6.575 -5.548 1.00 96.44 94 TYR A N 1
ATOM 759 C CA . TYR A 1 94 ? 5.092 -7.639 -6.263 1.00 96.44 94 TYR A CA 1
ATOM 760 C C . TYR A 1 94 ? 5.669 -8.692 -5.307 1.00 96.44 94 TYR A C 1
ATOM 762 O O . TYR A 1 94 ? 6.043 -8.398 -4.172 1.00 96.44 94 TYR A O 1
ATOM 770 N N . LYS A 1 95 ? 5.770 -9.948 -5.766 1.00 94.81 95 LYS A N 1
ATOM 771 C CA . LYS A 1 95 ? 6.467 -11.022 -5.032 1.00 94.81 95 LYS A CA 1
ATOM 772 C C . LYS A 1 95 ? 7.953 -10.708 -4.889 1.00 94.81 95 LYS A C 1
ATOM 774 O O . LYS A 1 95 ? 8.518 -10.960 -3.831 1.00 94.81 95 LYS A O 1
ATOM 779 N N . GLU A 1 96 ? 8.544 -10.139 -5.935 1.00 94.06 96 GLU A N 1
ATOM 780 C CA . GLU A 1 96 ? 9.942 -9.725 -6.006 1.00 94.06 96 GLU A CA 1
ATOM 781 C C . GLU A 1 96 ? 10.055 -8.455 -6.861 1.00 94.06 96 GLU A C 1
ATOM 783 O O . GLU A 1 96 ? 9.388 -8.340 -7.892 1.00 94.06 96 GLU A O 1
ATOM 788 N N . VAL A 1 97 ? 10.894 -7.508 -6.434 1.00 93.44 97 VAL A N 1
ATOM 789 C CA . VAL A 1 97 ? 11.199 -6.284 -7.188 1.00 93.44 97 VAL A CA 1
ATOM 790 C C . VAL A 1 97 ? 12.490 -6.509 -7.969 1.00 93.44 97 VAL A C 1
ATOM 792 O O . VAL A 1 97 ? 13.571 -6.542 -7.387 1.00 93.44 97 VAL A O 1
ATOM 795 N N . LEU A 1 98 ? 12.375 -6.679 -9.289 1.00 93.12 98 LEU A N 1
ATOM 796 C CA . LEU A 1 98 ? 13.514 -7.019 -10.154 1.00 93.12 98 LEU A CA 1
ATOM 797 C C . LEU A 1 98 ? 14.378 -5.802 -10.529 1.00 93.12 98 LEU A C 1
ATOM 799 O O . LEU A 1 98 ? 15.532 -5.962 -10.919 1.00 93.12 98 LEU A O 1
ATOM 803 N N . SER A 1 99 ? 13.825 -4.590 -10.443 1.00 92.44 99 SER A N 1
ATOM 804 C CA . SER A 1 99 ? 14.529 -3.328 -10.699 1.00 92.44 99 SER A CA 1
ATOM 805 C C . SER A 1 99 ? 13.863 -2.177 -9.943 1.00 92.44 99 SER A C 1
ATOM 807 O O . SER A 1 99 ? 12.653 -2.178 -9.755 1.00 92.44 99 SER A O 1
ATOM 809 N N . TRP A 1 100 ? 14.627 -1.167 -9.539 1.00 91.38 100 TRP A N 1
ATOM 810 C CA . TRP A 1 100 ? 14.084 0.050 -8.916 1.00 91.38 100 TRP A CA 1
ATOM 811 C C . TRP A 1 100 ? 13.967 1.220 -9.901 1.00 91.38 100 TRP A C 1
ATOM 813 O O . TRP A 1 100 ? 13.482 2.282 -9.535 1.00 91.38 100 TRP A O 1
ATOM 823 N N . ASP A 1 101 ? 14.368 1.021 -11.160 1.00 90.94 101 ASP A N 1
ATOM 824 C CA . ASP A 1 101 ? 14.258 2.035 -12.210 1.00 90.94 101 ASP A CA 1
ATOM 825 C C . ASP A 1 101 ? 12.785 2.373 -12.493 1.00 90.94 101 ASP A C 1
ATOM 827 O O . ASP A 1 101 ? 11.961 1.483 -12.724 1.00 90.94 101 ASP A O 1
ATOM 831 N N . GLU A 1 102 ? 12.436 3.658 -12.500 1.00 85.81 102 GLU A N 1
ATOM 832 C CA . GLU A 1 102 ? 11.094 4.144 -12.835 1.00 85.81 102 GLU A CA 1
ATOM 833 C C . GLU A 1 102 ? 10.637 3.644 -14.209 1.00 85.81 102 GLU A C 1
ATOM 835 O O . GLU A 1 102 ? 9.495 3.203 -14.352 1.00 85.81 102 GLU A O 1
ATOM 840 N N . GLY A 1 103 ? 11.549 3.601 -15.184 1.00 89.94 103 GLY A N 1
ATOM 841 C CA . GLY A 1 103 ? 11.284 3.157 -16.552 1.00 89.94 103 GLY A CA 1
ATOM 842 C C . GLY A 1 103 ? 11.256 1.640 -16.748 1.00 89.94 103 GLY A C 1
ATOM 843 O O . GLY A 1 103 ? 11.093 1.184 -17.880 1.00 89.94 103 GLY A O 1
ATOM 844 N N . ALA A 1 104 ? 11.427 0.841 -15.688 1.00 92.44 104 ALA A N 1
ATOM 845 C CA . ALA A 1 104 ? 11.435 -0.613 -15.809 1.00 92.44 104 ALA A CA 1
ATOM 846 C C . ALA A 1 104 ? 10.101 -1.151 -16.359 1.00 92.44 104 ALA A C 1
ATOM 848 O O . ALA A 1 104 ? 9.021 -0.811 -15.866 1.00 92.44 104 ALA A O 1
ATOM 849 N N . ASP A 1 105 ? 10.180 -2.060 -17.335 1.00 93.62 105 ASP A N 1
ATOM 850 C CA . ASP A 1 105 ? 9.023 -2.837 -17.776 1.00 93.62 105 ASP A CA 1
ATOM 851 C C . ASP A 1 105 ? 8.652 -3.864 -16.697 1.00 93.62 105 ASP A C 1
ATOM 853 O O . ASP A 1 105 ? 9.376 -4.832 -16.436 1.00 93.62 105 ASP A O 1
ATOM 857 N N . ARG A 1 106 ? 7.508 -3.622 -16.054 1.00 92.62 106 ARG A N 1
ATOM 858 C CA . ARG A 1 106 ? 6.980 -4.432 -14.949 1.00 92.62 106 ARG A CA 1
ATOM 859 C C . ARG A 1 106 ? 5.910 -5.427 -15.396 1.00 92.62 106 ARG A C 1
ATOM 861 O O . ARG A 1 106 ? 5.407 -6.181 -14.571 1.00 92.62 106 ARG A O 1
ATOM 868 N N . SER A 1 107 ? 5.581 -5.477 -16.689 1.00 91.81 107 SER A N 1
ATOM 869 C CA . SER A 1 107 ? 4.474 -6.291 -17.218 1.00 91.81 107 SER A CA 1
ATOM 870 C C . SER A 1 107 ? 4.602 -7.791 -16.927 1.00 91.81 107 SER A C 1
ATOM 872 O O . SER A 1 107 ? 3.596 -8.485 -16.799 1.00 91.81 107 SER A O 1
ATOM 874 N N . ASN A 1 108 ? 5.832 -8.293 -16.783 1.00 93.56 108 ASN A N 1
ATOM 875 C CA . ASN A 1 108 ? 6.120 -9.704 -16.513 1.00 93.56 108 ASN A CA 1
ATOM 876 C C . ASN A 1 108 ? 6.438 -10.006 -15.040 1.00 93.56 108 ASN A C 1
ATOM 878 O O . ASN A 1 108 ? 6.792 -11.141 -14.704 1.00 93.56 108 ASN A O 1
ATOM 882 N N . TRP A 1 109 ? 6.361 -9.012 -14.152 1.00 96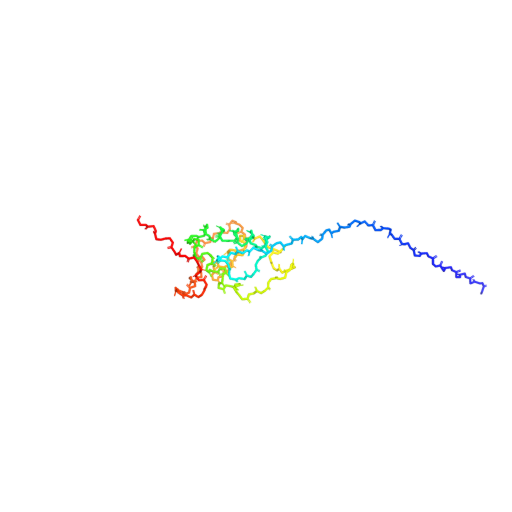.50 109 TRP A N 1
ATOM 883 C CA . TRP A 1 109 ? 6.676 -9.220 -12.744 1.00 96.50 109 TRP A CA 1
ATOM 884 C C . TRP A 1 109 ? 5.550 -9.981 -12.054 1.00 96.50 109 TRP A C 1
ATOM 886 O O . TRP A 1 109 ? 4.364 -9.806 -12.330 1.00 96.50 109 TRP A O 1
ATOM 896 N N . LYS A 1 110 ? 5.927 -10.863 -11.132 1.00 96.81 110 LYS A N 1
ATOM 897 C CA . LYS A 1 110 ? 4.969 -11.679 -10.388 1.00 96.81 110 LYS A CA 1
ATOM 898 C C . LYS A 1 110 ? 4.298 -10.809 -9.329 1.00 96.81 110 LYS A C 1
ATOM 900 O O . LYS A 1 110 ? 4.964 -10.374 -8.395 1.00 96.81 110 LYS A O 1
ATOM 905 N N . VAL A 1 111 ? 2.991 -10.600 -9.441 1.00 96.50 111 VAL A N 1
ATOM 906 C CA . VAL A 1 111 ? 2.187 -9.950 -8.394 1.00 96.50 111 VAL A CA 1
ATOM 907 C C . VAL A 1 111 ? 2.056 -10.894 -7.194 1.00 96.50 111 VAL A C 1
ATOM 909 O O . VAL A 1 111 ? 1.927 -12.112 -7.361 1.00 96.50 111 VAL A O 1
ATOM 912 N N . ARG A 1 112 ? 2.165 -10.356 -5.976 1.00 95.06 112 ARG A N 1
ATOM 913 C CA . ARG A 1 112 ? 1.929 -11.093 -4.728 1.00 95.06 112 ARG A CA 1
ATOM 914 C C . ARG A 1 112 ? 0.442 -11.378 -4.594 1.00 95.06 112 ARG A C 1
ATOM 916 O O . ARG A 1 112 ? -0.369 -10.512 -4.907 1.00 95.06 112 ARG A O 1
ATOM 923 N N . ASP A 1 113 ? 0.100 -12.568 -4.115 1.00 95.12 113 ASP A N 1
ATOM 924 C CA . ASP A 1 113 ? -1.294 -12.915 -3.841 1.00 95.12 113 ASP A CA 1
ATOM 925 C C . ASP A 1 113 ? -1.877 -11.905 -2.838 1.00 95.12 113 ASP A C 1
ATOM 927 O O . ASP A 1 113 ? -1.163 -11.438 -1.948 1.00 95.12 113 ASP A O 1
ATOM 931 N N . ALA A 1 114 ? -3.137 -11.512 -3.024 1.00 94.69 114 ALA A N 1
ATOM 932 C CA . ALA A 1 114 ? -3.806 -10.637 -2.068 1.00 94.69 114 ALA A CA 1
ATOM 933 C C . ALA A 1 114 ? -3.896 -11.327 -0.692 1.00 94.69 114 ALA A C 1
ATOM 935 O O . ALA A 1 114 ? -3.955 -12.565 -0.640 1.00 94.69 114 ALA A O 1
ATOM 936 N N . PRO A 1 115 ? -3.949 -10.560 0.413 1.00 95.50 115 PRO A N 1
ATOM 937 C CA . PRO A 1 115 ? -4.180 -11.130 1.734 1.00 95.50 115 PRO A CA 1
ATOM 938 C C . PRO A 1 115 ? -5.439 -12.014 1.736 1.00 95.50 115 PRO A C 1
ATOM 940 O O . PRO A 1 115 ? -6.425 -11.666 1.078 1.00 95.50 115 PRO A O 1
ATOM 943 N N . PRO A 1 116 ? -5.469 -13.142 2.471 1.00 94.19 116 PRO A N 1
ATOM 944 C CA . PRO A 1 116 ? -6.606 -14.061 2.448 1.00 94.19 116 PRO A CA 1
ATOM 945 C C . PRO A 1 116 ? -7.940 -13.351 2.746 1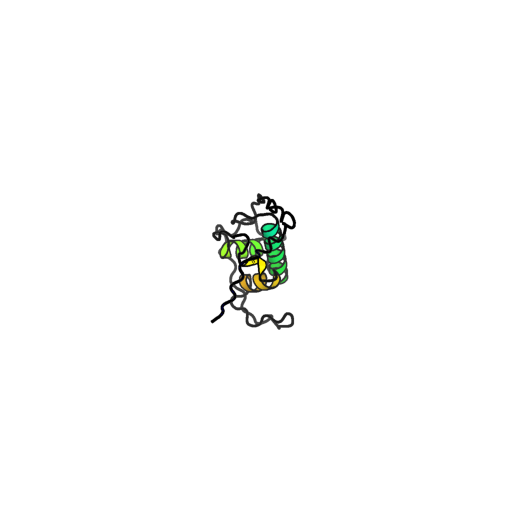.00 94.19 116 PRO A C 1
ATOM 947 O O . PRO A 1 116 ? -8.011 -12.626 3.742 1.00 94.19 116 PRO A O 1
ATOM 950 N N . PRO A 1 117 ? -9.004 -13.550 1.942 1.00 89.69 117 PRO A N 1
ATOM 951 C CA . PRO A 1 117 ? -10.299 -12.923 2.197 1.00 89.69 117 PRO A CA 1
ATOM 952 C C . PRO A 1 117 ? -10.818 -13.234 3.605 1.00 89.69 117 PRO A C 1
ATOM 954 O O . PRO A 1 117 ? -10.789 -14.383 4.049 1.00 89.69 117 PRO A O 1
ATOM 957 N N . GLY A 1 118 ? -11.296 -12.207 4.310 1.00 87.56 118 GLY A N 1
ATOM 958 C CA . GLY A 1 118 ? -11.785 -12.331 5.688 1.00 87.56 118 GLY A CA 1
ATOM 959 C C . GLY A 1 118 ? -10.693 -12.394 6.762 1.00 87.56 118 GLY A C 1
ATOM 960 O O . GLY A 1 118 ? -11.018 -12.578 7.935 1.00 87.56 118 GLY A O 1
ATOM 961 N N . SER A 1 119 ? -9.414 -12.236 6.400 1.00 93.62 119 SER A N 1
ATOM 962 C CA . SER A 1 119 ? -8.357 -11.986 7.383 1.00 93.62 119 SER A CA 1
ATOM 963 C C . SER A 1 119 ? -8.551 -10.628 8.073 1.00 93.62 119 SER A C 1
ATOM 965 O O . SER A 1 119 ? -9.226 -9.738 7.556 1.00 93.62 119 SER A O 1
ATOM 967 N N . ALA A 1 120 ? -7.913 -10.448 9.233 1.00 94.44 120 ALA A N 1
ATOM 968 C CA . ALA A 1 120 ? -7.958 -9.188 9.981 1.00 94.44 120 ALA A CA 1
ATOM 969 C C . ALA A 1 120 ? -7.350 -7.994 9.218 1.00 94.44 120 ALA A C 1
ATOM 971 O O . ALA A 1 120 ? -7.602 -6.850 9.582 1.00 94.44 120 ALA A O 1
ATOM 972 N N . SER A 1 121 ? -6.573 -8.248 8.161 1.00 95.94 121 SER A N 1
ATOM 973 C CA . SER A 1 121 ? -5.976 -7.208 7.319 1.00 95.94 121 SER A CA 1
ATOM 974 C C . SER A 1 121 ? -7.019 -6.449 6.490 1.00 95.94 121 SER A C 1
ATOM 976 O O . SER A 1 121 ? -6.799 -5.287 6.153 1.00 95.94 121 SER A O 1
ATOM 978 N N . TRP A 1 122 ? -8.160 -7.079 6.188 1.00 96.69 122 TRP A N 1
ATOM 979 C CA . TRP A 1 122 ? -9.265 -6.478 5.438 1.00 96.69 122 TRP A CA 1
ATOM 980 C C . TRP A 1 122 ? -10.148 -5.618 6.344 1.00 96.69 122 TRP A C 1
ATOM 982 O O . TRP A 1 122 ? -11.180 -6.054 6.854 1.00 96.69 122 TRP A O 1
ATOM 992 N N . THR A 1 123 ? -9.730 -4.376 6.543 1.00 96.25 123 THR A N 1
ATOM 993 C CA . THR A 1 123 ? -10.449 -3.375 7.344 1.00 96.25 123 THR A CA 1
ATOM 994 C C . THR A 1 123 ? -11.488 -2.596 6.535 1.00 96.25 123 THR A C 1
ATOM 996 O O . THR A 1 123 ? -12.498 -2.142 7.078 1.00 96.25 123 THR A O 1
ATOM 999 N N . LEU A 1 124 ? -11.268 -2.468 5.224 1.00 94.81 124 LEU A N 1
ATOM 1000 C CA . LEU A 1 124 ? -12.211 -1.889 4.273 1.00 94.81 124 LEU A CA 1
ATOM 1001 C C . LEU A 1 124 ? -12.983 -2.989 3.539 1.00 94.81 124 LEU A C 1
ATOM 1003 O O . LEU A 1 124 ? -12.477 -4.087 3.308 1.00 94.81 124 LEU A O 1
ATOM 1007 N N . LYS A 1 125 ? -14.218 -2.678 3.140 1.00 89.62 125 LYS A N 1
ATOM 1008 C CA . LYS A 1 125 ? -15.002 -3.550 2.260 1.00 89.62 125 LYS A CA 1
ATOM 1009 C C . LYS A 1 125 ? -14.529 -3.366 0.825 1.00 89.62 125 LYS A C 1
ATOM 1011 O O . LYS A 1 125 ? -14.277 -2.237 0.414 1.00 89.62 125 LYS A O 1
ATOM 1016 N N . GLU A 1 126 ? -14.469 -4.453 0.065 1.00 83.19 126 GLU A N 1
ATOM 1017 C CA . GLU A 1 126 ? -14.310 -4.342 -1.381 1.00 83.19 126 GLU A CA 1
ATOM 1018 C C . GLU A 1 126 ? -15.527 -3.622 -1.966 1.00 83.19 126 GLU A C 1
ATOM 1020 O O . GLU A 1 126 ? -16.677 -3.996 -1.709 1.00 83.19 126 GLU A O 1
ATOM 1025 N N . GLU A 1 127 ? -15.270 -2.561 -2.726 1.00 70.88 127 GLU A N 1
ATOM 1026 C CA . GLU A 1 127 ? -16.296 -1.938 -3.547 1.00 70.88 127 GLU A CA 1
ATOM 1027 C C . GLU A 1 127 ? -16.561 -2.881 -4.716 1.00 70.88 127 GLU A C 1
ATOM 1029 O O . GLU A 1 127 ? -15.731 -3.067 -5.603 1.00 70.88 127 GLU A O 1
ATOM 1034 N N . VAL A 1 128 ? -17.706 -3.556 -4.663 1.00 57.84 128 VAL A N 1
ATOM 1035 C CA . VAL A 1 128 ? -18.214 -4.307 -5.805 1.00 57.84 128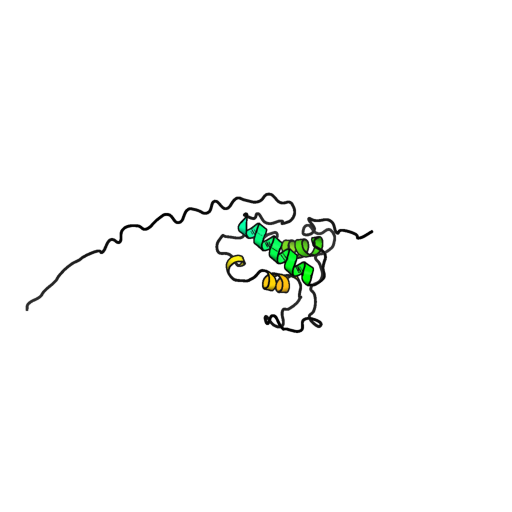 VAL A CA 1
ATOM 1036 C C . VAL A 1 128 ? -18.843 -3.266 -6.720 1.00 57.84 128 VAL A C 1
ATOM 1038 O O . VAL A 1 128 ? -19.911 -2.751 -6.394 1.00 57.84 128 VAL A O 1
ATOM 1041 N N . ASP A 1 129 ? -18.177 -2.922 -7.821 1.00 52.03 129 ASP A N 1
ATOM 1042 C CA . ASP A 1 129 ? -18.828 -2.185 -8.905 1.00 52.03 129 ASP A CA 1
ATOM 1043 C C . ASP A 1 129 ? -20.020 -3.031 -9.390 1.00 52.03 129 ASP A C 1
ATOM 1045 O O . ASP A 1 129 ? -19.841 -4.117 -9.952 1.00 52.03 129 ASP A O 1
ATOM 1049 N N . VAL A 1 130 ? -21.238 -2.570 -9.080 1.00 38.66 130 VAL A N 1
ATOM 1050 C CA . VAL A 1 130 ? -22.520 -3.189 -9.468 1.00 38.66 130 VAL A CA 1
ATOM 1051 C C . VAL A 1 130 ? -23.059 -2.566 -10.745 1.00 38.66 130 VAL A C 1
ATOM 1053 O O . VAL A 1 130 ? -23.031 -1.319 -10.843 1.00 38.66 130 VAL A O 1
#

Secondary structure (DSSP, 8-state):
------------PPP---------PEE--SS-SS-EEHHHHHHHHHHHHHHHHTT--HHHHHHHHHHHHTTPPPPTTSGGGGS-HHHHHHHHHBSS-----TT---TTS-BPPPPPTTSTT--SPP----

Organism: Penicillium arizonense (NCBI:txid1835702)

Foldseek 3Di:
DDDDDDDDDPPPDDDDDDPDPPPQQWDDDLLAQETHGPVVVVLLVLLLVLLVVVPDDSLQSSLLCCVVPNPPHDDPPDPSVPDHSNVVSCVSFFPDDPDPDPPDDCVPTHTDDGDPPPPPSRSDDDPDPD

Radius of gyration: 23.33 Å; chains: 1; bounding box: 86×44×48 Å

Sequence (130 aa):
MPESKETETSASMPGNSDEQPTSSQIVQTSEFLPVLDQDLYEFFQEITSEIQKLGCSRAEAVARINEAWGQVDFEPDDIVYHEEPKFWAYRHYYKEVLSWDEGADRSNWKVRDAPPPGSASWTLKEEVDV